Protein AF-A0A968LP59-F1 (afdb_monomer)

pLDDT: mean 85.53, std 11.56, range [53.56, 98.0]

Mean predicted aligned error: 17.46 Å

Secondary structure (DSSP, 8-state):
--HHHHHHHHHHHHHHHHHHHHHHHHHIIIIIHHHHSPPPPPPPTTTT--PPPPP----------PPP-----------SEEEEE--TT-EEEESSSSTTSPEEEEE-TT-EEEEEEE-TTSSEEEEEETTT--EEEEETTSEEE-

Foldseek 3Di:
DCVVVVVVVVVVVVVVVVVVVVVVVCCCPVPVVVVPDDDPDDDDPCPPDPDPDPPPPPDPPPPDPDPPDPPDPQPPQPFPFKWFFQDQAWWFFFADQDPPGDTQGTGHHRFIWGFRDADPVRQWTWIAGPPVRTIHITGPPRTDTD

Solvent-accessible surface area (backbone atoms only — not comparable to full-atom values): 8894 Å² total; per-residue (Å²): 134,67,60,69,61,54,52,51,52,52,54,53,50,52,51,51,51,51,52,53,52,49,54,52,50,48,45,44,66,74,47,54,53,59,74,72,51,78,77,78,81,85,84,55,92,65,72,80,56,82,66,77,75,74,74,86,80,76,66,80,76,75,80,68,78,70,76,76,77,74,81,67,78,77,74,83,74,80,48,77,48,48,28,31,29,66,34,86,87,30,46,64,18,11,72,41,87,52,97,83,40,59,74,61,49,72,46,55,48,70,39,58,31,34,32,59,47,66,45,97,85,55,56,28,31,32,35,31,38,70,86,82,63,48,56,24,22,35,66,52,88,46,55,48,74,110

Nearest PDB structures (foldseek):
  2jt4-assembly1_A  TM=7.686E-01  e=1.568E-02  Saccharomyces cerevisiae
  1z9z-assembly2_B  TM=6.439E-01  e=1.313E-02  Saccharomyces cerevisiae
  2lnh-assembly1_B  TM=7.173E-01  e=3.587E-02  Homo sapiens
  4afu-assembly2_D  TM=6.774E-01  e=2.236E-02  synthetic construct
  1spk-assembly1_A  TM=6.026E-01  e=5.114E-02  Mus musculus

Structure (mmCIF, N/CA/C/O backbone):
data_AF-A0A968LP59-F1
#
_entry.id   AF-A0A968LP59-F1
#
loop_
_atom_site.group_PDB
_atom_site.id
_atom_site.type_symbol
_atom_site.label_atom_id
_atom_site.label_alt_id
_atom_site.label_comp_id
_atom_site.label_asym_id
_atom_site.label_entity_id
_atom_site.label_seq_id
_atom_site.pdbx_PDB_ins_code
_atom_site.Cartn_x
_atom_site.Cartn_y
_atom_site.Cartn_z
_atom_site.occupancy
_atom_site.B_iso_or_equiv
_atom_site.auth_seq_id
_atom_site.auth_comp_id
_atom_site.auth_asym_id
_atom_site.auth_atom_id
_atom_site.pdbx_PDB_model_num
ATOM 1 N N . MET A 1 1 ? 47.571 -21.980 -56.951 1.00 55.75 1 MET A N 1
ATOM 2 C CA . MET A 1 1 ? 47.435 -20.774 -56.103 1.00 55.75 1 MET A CA 1
ATOM 3 C C . MET A 1 1 ? 45.968 -20.636 -55.714 1.00 55.75 1 MET A C 1
ATOM 5 O O . MET A 1 1 ? 45.152 -20.572 -56.618 1.00 55.75 1 MET A O 1
ATOM 9 N N . ARG A 1 2 ? 45.621 -20.644 -54.416 1.00 77.81 2 ARG A N 1
ATOM 10 C CA . ARG A 1 2 ? 44.222 -20.576 -53.920 1.00 77.81 2 ARG A CA 1
ATOM 11 C C . ARG A 1 2 ? 43.741 -19.154 -53.594 1.00 77.81 2 ARG A C 1
ATOM 13 O O . ARG A 1 2 ? 42.959 -18.918 -52.677 1.00 77.81 2 ARG A O 1
ATOM 20 N N . PHE A 1 3 ? 44.288 -18.172 -54.306 1.00 73.31 3 PHE A N 1
ATOM 21 C CA . PHE A 1 3 ? 44.083 -16.753 -54.010 1.00 73.31 3 PHE A CA 1
ATOM 22 C C . PHE A 1 3 ? 42.607 -16.348 -54.141 1.00 73.31 3 PHE A C 1
ATOM 24 O O . PHE A 1 3 ? 42.083 -15.591 -53.330 1.00 73.31 3 PHE A O 1
ATOM 31 N N . THR A 1 4 ? 41.908 -16.925 -55.118 1.00 80.50 4 THR A N 1
ATOM 32 C CA . THR A 1 4 ? 40.483 -16.688 -55.356 1.00 80.50 4 THR A CA 1
ATOM 33 C C . THR A 1 4 ? 39.585 -17.267 -54.267 1.00 80.50 4 THR A C 1
ATOM 35 O O . THR A 1 4 ? 38.596 -16.625 -53.917 1.00 80.50 4 THR A O 1
ATOM 38 N N . GLU A 1 5 ? 39.896 -18.440 -53.702 1.00 81.31 5 GLU A N 1
ATOM 39 C CA . GLU A 1 5 ? 39.107 -18.979 -52.586 1.00 81.31 5 GLU A CA 1
ATOM 40 C C . GLU A 1 5 ? 39.322 -18.171 -51.302 1.00 81.31 5 GLU A C 1
ATOM 42 O O . GLU A 1 5 ? 38.356 -17.868 -50.603 1.00 81.31 5 GLU A O 1
ATOM 47 N N . VAL A 1 6 ? 40.561 -17.749 -51.028 1.00 81.81 6 VAL A N 1
ATOM 48 C CA . VAL A 1 6 ? 40.880 -16.907 -49.864 1.00 81.81 6 VAL A CA 1
ATOM 49 C C . VAL A 1 6 ? 40.211 -15.533 -49.978 1.00 81.81 6 VAL A C 1
ATOM 51 O O . VAL A 1 6 ? 39.623 -15.059 -49.007 1.00 81.81 6 VAL A O 1
ATOM 54 N N . ALA A 1 7 ? 40.220 -14.906 -51.157 1.00 84.81 7 ALA A N 1
ATOM 55 C CA . ALA A 1 7 ? 39.547 -13.625 -51.375 1.00 84.81 7 ALA A CA 1
ATOM 56 C C . ALA A 1 7 ? 38.027 -13.724 -51.147 1.00 84.81 7 ALA A C 1
ATOM 58 O O . ALA A 1 7 ? 37.453 -12.901 -50.434 1.00 84.81 7 ALA A O 1
ATOM 59 N N . LYS A 1 8 ? 37.377 -14.768 -51.680 1.00 83.31 8 LYS A N 1
ATOM 60 C CA . LYS A 1 8 ? 35.937 -15.005 -51.476 1.00 83.31 8 LYS A CA 1
ATOM 61 C C . LYS A 1 8 ? 35.587 -15.227 -50.002 1.00 83.31 8 LYS A C 1
ATOM 63 O O . LYS A 1 8 ? 34.596 -14.674 -49.530 1.00 83.31 8 LYS A O 1
ATOM 68 N N . ALA A 1 9 ? 36.405 -15.986 -49.271 1.00 87.50 9 ALA A N 1
ATOM 69 C CA . ALA A 1 9 ? 36.187 -16.242 -47.848 1.00 87.50 9 ALA A CA 1
ATOM 70 C C . ALA A 1 9 ? 36.251 -14.953 -47.010 1.00 87.50 9 ALA A C 1
ATOM 72 O O . ALA A 1 9 ? 35.382 -14.721 -46.174 1.00 87.50 9 ALA A O 1
ATOM 73 N N . ASN A 1 10 ? 37.223 -14.075 -47.280 1.00 88.75 10 ASN A N 1
ATOM 74 C CA . ASN A 1 10 ? 37.347 -12.793 -46.578 1.00 88.75 10 ASN A CA 1
ATOM 75 C C . ASN A 1 10 ? 36.183 -11.843 -46.890 1.00 88.75 10 ASN A C 1
ATOM 77 O O . ASN A 1 10 ? 35.636 -11.227 -45.979 1.00 88.75 10 ASN A O 1
ATOM 81 N N . VAL A 1 11 ? 35.756 -11.763 -48.154 1.00 92.31 11 VAL A N 1
ATOM 82 C CA . VAL A 1 11 ? 34.597 -10.942 -48.544 1.00 92.31 11 VAL A CA 1
ATOM 83 C C . VAL A 1 11 ? 33.320 -11.439 -47.862 1.00 92.31 11 VAL A C 1
ATOM 85 O O . VAL A 1 11 ? 32.566 -10.637 -47.315 1.00 92.31 11 VAL A O 1
ATOM 88 N N . SER A 1 12 ? 33.101 -12.757 -47.824 1.00 90.19 12 SER A N 1
ATOM 89 C CA . SER A 1 12 ? 31.956 -13.343 -47.119 1.00 90.19 12 SER A CA 1
ATOM 90 C C . SER A 1 12 ? 32.008 -13.075 -45.614 1.00 90.19 12 SER A C 1
ATOM 92 O O . SER A 1 12 ? 30.975 -12.800 -45.008 1.00 90.19 12 SER A O 1
ATOM 94 N N . LEU A 1 13 ? 33.193 -13.142 -45.005 1.00 95.06 13 LEU A N 1
ATOM 95 C CA . LEU A 1 13 ? 33.373 -12.893 -43.577 1.00 95.06 13 LEU A CA 1
ATOM 96 C C . LEU A 1 13 ? 33.062 -11.432 -43.218 1.00 95.06 13 LEU A C 1
ATOM 98 O O . LEU A 1 13 ? 32.312 -11.173 -42.279 1.00 95.06 13 LEU A O 1
ATOM 102 N N . LEU A 1 14 ? 33.576 -10.481 -44.003 1.00 95.94 14 LEU A N 1
ATOM 103 C CA . LEU A 1 14 ? 33.287 -9.055 -43.829 1.00 95.94 14 LEU A CA 1
ATOM 104 C C . LEU A 1 14 ? 31.800 -8.747 -44.020 1.00 95.94 14 LEU A C 1
ATOM 106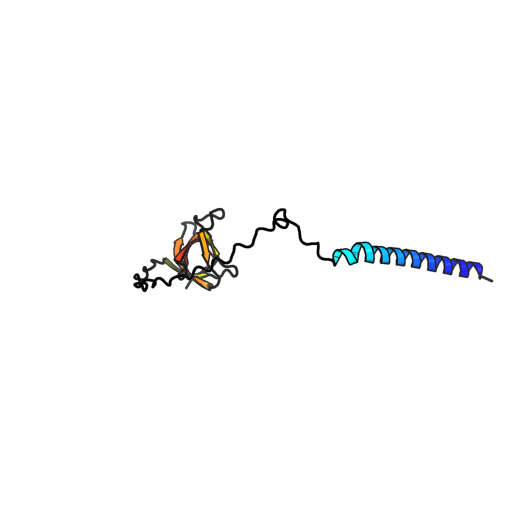 O O . LEU A 1 14 ? 31.238 -7.961 -43.260 1.00 95.94 14 LEU A O 1
ATOM 110 N N . PHE A 1 15 ? 31.147 -9.394 -44.988 1.00 96.44 15 PHE A N 1
ATOM 111 C CA . PHE A 1 15 ? 29.712 -9.236 -45.204 1.00 96.44 15 PHE A CA 1
ATOM 112 C C . PHE A 1 15 ? 28.898 -9.686 -43.983 1.00 96.44 15 PHE A C 1
ATOM 114 O O . PHE A 1 15 ? 28.030 -8.948 -43.519 1.00 96.44 15 PHE A O 1
ATOM 121 N N . VAL A 1 16 ? 29.215 -10.851 -43.407 1.00 97.25 16 VAL A N 1
ATOM 122 C CA . VAL A 1 16 ? 28.528 -11.363 -42.209 1.00 97.25 16 VAL A CA 1
ATOM 123 C C . VAL A 1 16 ? 28.729 -10.430 -41.013 1.00 97.25 16 VAL A C 1
ATOM 125 O O . VAL A 1 16 ? 27.758 -10.098 -40.334 1.00 97.25 16 VAL A O 1
ATOM 128 N N . PHE A 1 17 ? 29.951 -9.942 -40.780 1.00 97.50 17 PHE A N 1
ATOM 129 C CA . PHE A 1 17 ? 30.195 -8.964 -39.716 1.00 97.50 17 PHE A CA 1
ATOM 130 C C . PHE A 1 17 ? 29.453 -7.645 -39.943 1.00 97.50 17 PHE A C 1
ATOM 132 O O . PHE A 1 17 ? 28.937 -7.075 -38.985 1.00 97.50 17 PHE A O 1
ATOM 139 N N . GLY A 1 18 ? 29.337 -7.189 -41.193 1.00 97.81 18 GLY A N 1
ATOM 140 C CA . GLY A 1 18 ? 28.537 -6.017 -41.544 1.00 97.81 18 GLY A CA 1
ATOM 141 C C . GLY A 1 18 ? 27.055 -6.196 -41.208 1.00 97.81 18 GLY A C 1
ATOM 142 O O . GLY A 1 18 ? 26.454 -5.311 -40.603 1.00 97.81 18 GLY A O 1
ATOM 143 N N . VAL A 1 19 ? 26.477 -7.360 -41.524 1.00 98.00 19 VAL A N 1
ATOM 144 C CA . VAL A 1 19 ? 25.075 -7.672 -41.197 1.00 98.00 19 VAL A CA 1
ATOM 145 C C . VAL A 1 19 ? 24.864 -7.742 -39.684 1.00 98.00 19 VAL A C 1
ATOM 147 O O . VAL A 1 19 ? 23.941 -7.114 -39.169 1.00 98.00 19 VAL A O 1
ATOM 150 N N . ILE A 1 20 ? 25.736 -8.446 -38.956 1.00 97.69 20 ILE A N 1
ATOM 151 C CA . ILE A 1 20 ? 25.647 -8.556 -37.491 1.00 97.69 20 ILE A CA 1
ATOM 152 C C . ILE A 1 20 ? 25.786 -7.174 -36.843 1.00 97.69 20 ILE A C 1
ATOM 154 O O . ILE A 1 20 ? 24.963 -6.798 -36.009 1.00 97.69 20 ILE A O 1
ATOM 158 N N . GLY A 1 21 ? 26.784 -6.392 -37.260 1.00 97.94 21 GLY A N 1
ATOM 159 C CA . GLY A 1 21 ? 26.988 -5.027 -36.782 1.00 97.94 21 GLY A CA 1
ATOM 160 C C . GLY A 1 21 ? 25.784 -4.126 -37.061 1.00 97.94 21 GLY A C 1
ATOM 161 O O . GLY A 1 21 ? 25.373 -3.372 -36.183 1.00 97.94 21 GLY A O 1
ATOM 162 N N . GLY A 1 22 ? 25.163 -4.258 -38.237 1.00 97.94 22 GLY A N 1
ATOM 163 C CA . GLY A 1 22 ? 23.946 -3.532 -38.599 1.00 97.94 22 GLY A CA 1
ATOM 164 C C . GLY A 1 22 ? 22.757 -3.862 -37.695 1.00 97.94 22 GLY A C 1
ATOM 165 O O . GLY A 1 22 ? 22.081 -2.951 -37.219 1.00 97.94 22 GLY A O 1
ATOM 166 N N . VAL A 1 23 ? 22.527 -5.145 -37.398 1.00 97.62 23 VAL A N 1
ATOM 167 C CA . VAL A 1 23 ? 21.444 -5.576 -36.494 1.00 97.62 23 VAL A CA 1
ATOM 168 C C . VAL A 1 23 ? 21.687 -5.080 -35.067 1.00 97.62 23 VAL A C 1
ATOM 170 O O . VAL A 1 23 ? 20.761 -4.579 -34.430 1.00 97.62 23 VAL A O 1
ATOM 173 N N . ILE A 1 24 ? 22.928 -5.157 -34.576 1.00 97.81 24 ILE A N 1
ATOM 174 C CA . ILE A 1 24 ? 23.295 -4.649 -33.245 1.00 97.81 24 ILE A CA 1
ATOM 175 C C . ILE A 1 24 ? 23.080 -3.134 -33.170 1.00 97.81 24 ILE A C 1
ATOM 177 O O . ILE A 1 24 ? 22.460 -2.653 -32.222 1.00 97.81 24 ILE A O 1
ATOM 181 N N . ALA A 1 25 ? 23.542 -2.382 -34.173 1.00 97.50 25 ALA A N 1
ATOM 182 C CA . ALA A 1 25 ? 23.356 -0.936 -34.225 1.00 97.50 25 ALA A CA 1
ATOM 183 C C . ALA A 1 25 ? 21.865 -0.567 -34.253 1.00 97.50 25 ALA A C 1
ATOM 185 O O . ALA A 1 25 ? 21.432 0.291 -33.485 1.00 97.50 25 ALA A O 1
ATOM 186 N N . ALA A 1 26 ? 21.062 -1.253 -35.071 1.00 97.19 26 ALA A N 1
ATOM 187 C CA . ALA A 1 26 ? 19.621 -1.035 -35.123 1.00 97.19 26 ALA A CA 1
ATOM 188 C C . ALA A 1 26 ? 18.951 -1.312 -33.766 1.00 97.19 26 ALA A C 1
ATOM 190 O O . ALA A 1 26 ? 18.191 -0.479 -33.275 1.00 97.19 26 ALA A O 1
ATOM 191 N N . GLY A 1 27 ? 19.277 -2.430 -33.112 1.00 96.31 27 GLY A N 1
ATOM 192 C CA . GLY A 1 27 ? 18.773 -2.730 -31.770 1.00 96.31 27 GLY A CA 1
ATOM 193 C C . GLY A 1 27 ? 19.166 -1.663 -30.744 1.00 96.31 27 GLY A C 1
ATOM 194 O O . GLY A 1 27 ? 18.336 -1.221 -29.952 1.00 96.31 27 GLY A O 1
ATOM 195 N N . TYR A 1 28 ? 20.408 -1.183 -30.785 1.00 95.56 28 TYR A N 1
ATOM 196 C CA . TYR A 1 28 ? 20.879 -0.153 -29.864 1.00 95.56 28 TYR A CA 1
ATOM 197 C C . TYR A 1 28 ? 20.140 1.183 -30.049 1.00 95.56 28 TYR A C 1
ATOM 199 O O . TYR A 1 28 ? 19.623 1.740 -29.080 1.00 95.56 28 TYR A O 1
ATOM 207 N N . PHE A 1 29 ? 20.030 1.675 -31.288 1.00 95.06 29 PHE A N 1
ATOM 208 C CA . PHE A 1 29 ? 19.428 2.982 -31.572 1.00 95.06 29 PHE A CA 1
ATOM 209 C C . PHE A 1 29 ? 17.899 2.997 -31.476 1.00 95.06 29 PHE A C 1
ATOM 211 O O . PHE A 1 29 ? 17.341 3.987 -31.007 1.00 95.06 29 PHE A O 1
ATOM 218 N N . TYR A 1 30 ? 17.220 1.927 -31.897 1.00 93.81 30 TYR A N 1
ATOM 219 C CA . TYR A 1 30 ? 15.753 1.903 -31.970 1.00 93.81 30 TYR A CA 1
ATOM 220 C C . TYR A 1 30 ? 15.076 1.215 -30.786 1.00 93.81 30 TYR A C 1
ATOM 222 O O . TYR A 1 30 ? 13.888 1.437 -30.567 1.00 93.81 30 TYR A O 1
ATOM 230 N N . VAL A 1 31 ? 15.799 0.394 -30.022 1.00 92.25 31 VAL A N 1
ATOM 231 C CA . VAL A 1 31 ? 15.249 -0.291 -28.846 1.00 92.25 31 VAL A CA 1
ATOM 232 C C . VAL A 1 31 ? 15.915 0.264 -27.595 1.00 92.25 31 VAL A C 1
ATOM 234 O O . VAL A 1 31 ? 15.270 0.924 -26.793 1.00 92.25 31 VAL A O 1
ATOM 237 N N . TRP A 1 32 ? 17.221 0.077 -27.432 1.00 91.69 32 TRP A N 1
ATOM 238 C CA . TRP A 1 32 ? 17.869 0.342 -26.146 1.00 91.69 32 TRP A CA 1
ATOM 239 C C . TRP A 1 32 ? 17.812 1.816 -25.701 1.00 91.69 32 TRP A C 1
ATOM 241 O O . TRP A 1 32 ? 17.374 2.094 -24.587 1.00 91.69 32 TRP A O 1
ATOM 251 N N . ILE A 1 33 ? 18.196 2.766 -26.563 1.00 91.44 33 ILE A N 1
ATOM 252 C CA . ILE A 1 33 ? 18.184 4.209 -26.246 1.00 91.44 33 ILE A CA 1
ATOM 253 C C . ILE A 1 33 ? 16.791 4.734 -25.838 1.00 91.44 33 ILE A C 1
ATOM 255 O O . ILE A 1 33 ? 16.692 5.350 -24.773 1.00 91.44 33 ILE A O 1
ATOM 259 N N . PRO A 1 34 ? 15.704 4.523 -26.612 1.00 85.75 34 PRO A N 1
ATOM 260 C CA . PRO A 1 34 ? 14.399 5.076 -26.247 1.00 85.75 34 PRO A CA 1
ATOM 261 C C . PRO A 1 34 ? 13.836 4.495 -24.942 1.00 85.75 34 PRO A C 1
ATOM 263 O O . PRO A 1 34 ? 13.209 5.236 -24.186 1.00 85.75 34 PRO A O 1
ATOM 266 N N . TYR A 1 35 ? 14.108 3.224 -24.614 1.00 85.25 35 TYR A N 1
ATOM 267 C CA . TYR A 1 35 ? 13.661 2.624 -23.344 1.00 85.25 35 TYR A CA 1
ATOM 268 C C . TYR A 1 35 ? 14.373 3.183 -22.104 1.00 85.25 35 TYR A C 1
ATOM 270 O O . TYR A 1 35 ? 13.888 2.995 -20.990 1.00 85.25 35 TYR A O 1
ATOM 278 N N . GLN A 1 36 ? 15.496 3.884 -22.273 1.00 84.81 36 GLN A N 1
ATOM 279 C CA . GLN A 1 36 ? 16.184 4.567 -21.174 1.00 84.81 36 GLN A CA 1
ATOM 280 C C . GLN A 1 36 ? 15.700 6.005 -20.957 1.00 84.81 36 GLN A C 1
ATOM 282 O O . GLN A 1 36 ? 16.029 6.617 -19.940 1.00 84.81 36 GLN A O 1
ATOM 287 N N . THR A 1 37 ? 14.923 6.562 -21.889 1.00 81.25 37 THR A N 1
ATOM 288 C CA . THR A 1 37 ? 14.370 7.909 -21.737 1.00 81.25 37 THR A CA 1
ATOM 289 C C . THR A 1 37 ? 13.037 7.867 -21.003 1.00 81.25 37 THR A C 1
ATOM 291 O O . THR A 1 37 ? 12.139 7.104 -21.355 1.00 81.25 37 THR A O 1
ATOM 294 N N . TYR A 1 38 ? 12.893 8.701 -19.972 1.00 79.12 38 TYR A N 1
ATOM 295 C CA . TYR A 1 38 ? 11.609 8.865 -19.299 1.00 79.12 38 TYR A CA 1
ATOM 296 C C . TYR A 1 38 ? 10.582 9.444 -20.279 1.00 79.12 38 TYR A C 1
ATOM 298 O O . TYR A 1 38 ? 10.913 10.392 -21.003 1.00 79.12 38 TYR A O 1
ATOM 306 N N . PRO A 1 39 ? 9.340 8.926 -20.301 1.00 80.94 39 PRO A N 1
ATOM 307 C CA . PRO A 1 39 ? 8.292 9.523 -21.110 1.00 80.94 39 PRO A CA 1
ATOM 308 C C . PRO A 1 39 ? 8.130 11.003 -20.729 1.00 80.94 39 PRO A C 1
ATOM 310 O O . PRO A 1 39 ? 8.273 11.358 -19.551 1.00 80.94 39 PRO A O 1
ATOM 313 N N . PRO A 1 40 ? 7.842 11.888 -21.700 1.00 82.94 40 PRO A N 1
ATOM 314 C CA . PRO A 1 40 ? 7.570 13.281 -21.390 1.00 82.94 40 PRO A CA 1
ATOM 315 C C . PRO A 1 40 ? 6.395 13.361 -20.413 1.00 82.94 40 PRO A C 1
ATOM 317 O O . PRO A 1 40 ? 5.469 12.547 -20.465 1.00 82.94 40 PRO A O 1
ATOM 320 N N . ARG A 1 41 ? 6.431 14.349 -19.510 1.00 83.06 41 ARG A N 1
ATOM 321 C CA . ARG A 1 41 ? 5.335 14.546 -18.555 1.00 83.06 41 ARG A CA 1
ATOM 322 C C . ARG A 1 41 ? 4.012 14.701 -19.323 1.00 83.06 41 ARG A C 1
ATOM 324 O O . ARG A 1 41 ? 3.989 15.466 -20.293 1.00 83.06 41 ARG A O 1
ATOM 331 N N . PRO A 1 42 ? 2.931 14.019 -18.902 1.00 88.50 42 PRO A N 1
ATOM 332 C CA . PRO A 1 42 ? 1.610 14.230 -19.475 1.00 88.50 42 PRO A CA 1
ATOM 333 C C . PRO A 1 42 ? 1.232 15.706 -19.373 1.00 88.50 42 PRO A C 1
ATOM 335 O O . PRO A 1 42 ? 1.454 16.317 -18.328 1.00 88.50 42 PRO A O 1
ATOM 338 N N . ARG A 1 43 ? 0.668 16.265 -20.445 1.00 85.31 43 ARG A N 1
ATOM 339 C CA . ARG A 1 43 ? 0.025 17.580 -20.393 1.00 85.31 43 ARG A CA 1
ATOM 340 C C . ARG A 1 43 ? -1.460 17.403 -20.128 1.00 85.31 43 ARG A C 1
ATOM 342 O O . ARG A 1 43 ? -2.124 16.640 -20.830 1.00 85.31 43 ARG A O 1
ATOM 349 N N . PHE A 1 44 ? -1.976 18.122 -19.145 1.00 85.00 44 PHE A N 1
ATOM 350 C CA . PHE A 1 44 ? -3.400 18.198 -18.850 1.00 85.00 44 PHE A CA 1
ATOM 351 C C . PHE A 1 44 ? -3.989 19.486 -19.423 1.00 85.00 44 PHE A C 1
ATOM 353 O O . PHE A 1 44 ? -3.312 20.503 -19.530 1.00 85.00 44 PHE A O 1
ATOM 360 N N . ALA A 1 45 ? -5.294 19.488 -19.709 1.00 84.69 45 ALA A N 1
ATOM 361 C CA . ALA A 1 45 ? -6.009 20.679 -20.187 1.00 84.69 45 ALA A CA 1
ATOM 362 C C . ALA A 1 45 ? -5.939 21.890 -19.224 1.00 84.69 45 ALA A C 1
ATOM 364 O O . ALA A 1 45 ? -6.315 23.001 -19.595 1.00 84.69 45 ALA A O 1
ATOM 365 N N . ASN A 1 46 ? -5.494 21.680 -17.979 1.00 79.56 46 ASN A N 1
ATOM 366 C CA . ASN A 1 46 ? -5.305 22.726 -16.978 1.00 79.56 46 ASN A CA 1
ATOM 367 C C . ASN A 1 46 ? -3.887 23.336 -16.984 1.00 79.56 46 ASN A C 1
ATOM 369 O O . ASN A 1 46 ? -3.691 24.357 -16.337 1.00 79.56 46 ASN A O 1
ATOM 373 N N . ASP A 1 47 ? -2.922 22.759 -17.708 1.00 79.81 47 ASP A N 1
ATOM 374 C CA . ASP A 1 47 ? -1.523 23.222 -17.705 1.00 79.81 47 ASP A CA 1
ATOM 375 C C . ASP A 1 47 ? -1.326 24.510 -18.519 1.00 79.81 47 ASP A C 1
ATOM 377 O O . ASP A 1 47 ? -0.466 25.326 -18.196 1.00 79.81 47 ASP A O 1
ATOM 381 N N . ASP A 1 48 ? -2.159 24.732 -19.539 1.00 78.62 48 ASP A N 1
ATOM 382 C CA . ASP A 1 48 ? -2.150 25.962 -20.343 1.00 78.62 48 ASP A CA 1
ATOM 383 C C . ASP A 1 48 ? -2.943 27.101 -19.673 1.00 78.62 48 ASP A C 1
ATOM 385 O O . ASP A 1 48 ? -2.928 28.250 -20.124 1.00 78.62 48 ASP A O 1
ATOM 389 N N . ARG A 1 49 ? -3.655 26.804 -18.575 1.00 77.81 49 ARG A N 1
ATOM 390 C CA . ARG A 1 49 ? -4.394 27.810 -17.813 1.00 77.81 49 ARG A CA 1
ATOM 391 C C . ARG A 1 49 ? -3.433 28.523 -16.877 1.00 77.81 49 ARG A C 1
ATOM 393 O O . ARG A 1 49 ? -3.221 28.110 -15.740 1.00 77.81 49 ARG A O 1
ATOM 400 N N . ILE A 1 50 ? -2.915 29.658 -17.333 1.00 68.12 50 ILE A N 1
ATOM 401 C CA . ILE A 1 50 ? -2.319 30.659 -16.447 1.00 68.12 50 ILE A CA 1
ATOM 402 C C . ILE A 1 50 ? -3.464 31.267 -15.632 1.00 68.12 50 ILE A C 1
ATOM 404 O O . ILE A 1 50 ? -4.043 32.291 -15.993 1.00 68.12 50 ILE A O 1
ATOM 408 N N . LEU A 1 51 ? -3.844 30.598 -14.545 1.00 71.88 51 LEU A N 1
ATOM 409 C CA . LEU A 1 51 ? -4.630 31.242 -13.508 1.00 71.88 51 LEU A CA 1
ATOM 410 C C . LEU A 1 51 ? -3.713 32.285 -12.861 1.00 71.88 51 LEU A C 1
ATOM 412 O O . LEU A 1 51 ? -2.601 31.930 -12.454 1.00 71.88 51 LEU A O 1
ATOM 416 N N . PRO A 1 52 ? -4.128 33.561 -12.769 1.00 76.44 52 PRO A N 1
ATOM 417 C CA . PRO A 1 52 ? -3.414 34.527 -11.954 1.00 76.44 52 PRO A CA 1
ATOM 418 C C . PRO A 1 52 ? -3.223 33.911 -10.571 1.00 76.44 52 PRO A C 1
ATOM 420 O O . PRO A 1 52 ? -4.197 33.447 -9.969 1.00 76.44 52 PRO A O 1
ATOM 423 N N . ALA A 1 53 ? -1.979 33.871 -10.083 1.00 72.75 53 ALA A N 1
ATOM 424 C CA . ALA A 1 53 ? -1.746 33.534 -8.690 1.00 72.75 53 ALA A CA 1
ATOM 425 C C . ALA A 1 53 ? -2.656 34.457 -7.864 1.00 72.75 53 ALA A C 1
ATOM 427 O O . ALA A 1 53 ? -2.621 35.675 -8.090 1.00 72.75 53 ALA A O 1
ATOM 428 N N . PRO A 1 54 ? -3.506 33.917 -6.972 1.00 75.50 54 PRO A N 1
ATOM 429 C CA . PRO A 1 54 ? -4.279 34.760 -6.083 1.00 75.50 54 PRO A CA 1
ATOM 430 C C . PRO A 1 54 ? -3.294 35.719 -5.413 1.00 75.50 54 PRO A C 1
ATOM 432 O O . PRO A 1 54 ? -2.245 35.256 -4.946 1.00 75.50 54 PRO A O 1
ATOM 435 N N . PRO A 1 55 ? -3.558 37.037 -5.398 1.00 76.12 55 PRO A N 1
ATOM 436 C CA . PRO A 1 55 ? -2.695 37.948 -4.669 1.00 76.12 55 PRO A CA 1
ATOM 437 C C . PRO A 1 55 ? -2.561 37.413 -3.239 1.00 76.12 55 PRO A C 1
ATOM 439 O O . PRO A 1 55 ? -3.556 36.923 -2.692 1.00 76.12 55 PRO A O 1
ATOM 442 N N . PRO A 1 56 ? -1.363 37.447 -2.631 1.00 69.00 56 PRO A N 1
ATOM 443 C CA . PRO A 1 56 ? -1.198 37.029 -1.252 1.00 69.00 56 PRO A CA 1
ATOM 444 C C . PRO A 1 56 ? -2.045 37.953 -0.376 1.00 69.00 56 PRO A C 1
ATOM 446 O O . PRO A 1 56 ? -1.638 39.052 -0.007 1.00 69.00 56 PRO A O 1
ATOM 449 N N . VAL A 1 57 ? -3.261 37.513 -0.055 1.00 67.81 57 VAL A N 1
ATOM 450 C CA . VAL A 1 57 ? -4.130 38.149 0.929 1.00 67.81 57 VAL A CA 1
ATOM 451 C C . VAL A 1 57 ? -3.586 37.739 2.291 1.00 67.81 57 VAL A C 1
ATOM 453 O O . VAL A 1 57 ? -4.141 36.899 2.993 1.00 67.81 57 VAL A O 1
ATOM 456 N N . ILE A 1 58 ? -2.442 38.314 2.659 1.00 65.94 58 ILE A N 1
ATOM 457 C CA . ILE A 1 58 ? -1.970 38.294 4.039 1.00 65.94 58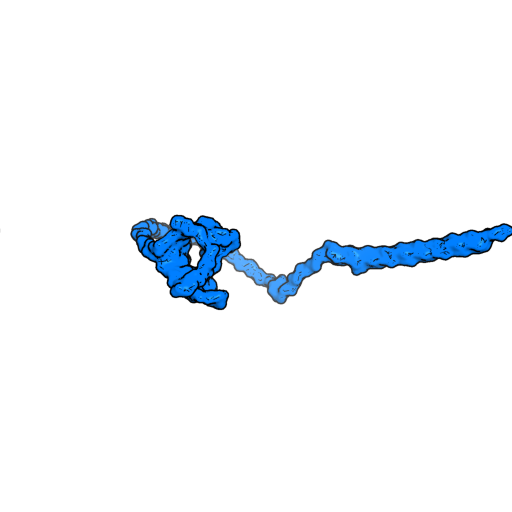 ILE A CA 1
ATOM 458 C C . ILE A 1 58 ? -2.813 39.340 4.760 1.00 65.94 58 ILE A C 1
ATOM 460 O O . ILE A 1 58 ? -2.406 40.483 4.957 1.00 65.94 58 ILE A O 1
ATOM 464 N N . GLN A 1 59 ? -4.045 38.968 5.107 1.00 72.75 59 GLN A N 1
ATOM 465 C CA . GLN A 1 59 ? -4.757 39.702 6.140 1.00 72.75 59 GLN A CA 1
ATOM 466 C C . GLN A 1 59 ? -3.964 39.494 7.431 1.00 72.75 59 GLN A C 1
ATOM 468 O O . GLN A 1 59 ? -3.715 38.339 7.792 1.00 72.75 59 GLN A O 1
ATOM 473 N N . PRO A 1 60 ? -3.546 40.557 8.138 1.00 68.25 60 PRO A N 1
ATOM 474 C CA . PRO A 1 60 ? -3.050 40.384 9.488 1.00 68.25 60 PRO A CA 1
ATOM 475 C C . PRO A 1 60 ? -4.176 39.731 10.288 1.00 68.25 60 PRO A C 1
ATOM 477 O O . PRO A 1 60 ? -5.201 40.359 10.563 1.00 68.25 60 PRO A O 1
ATOM 480 N N . LEU A 1 61 ? -4.010 38.447 10.626 1.00 63.88 61 LEU A N 1
ATOM 481 C CA . LEU A 1 61 ? -4.870 37.788 11.593 1.00 63.88 61 LEU A CA 1
ATOM 482 C C . LEU A 1 61 ? -4.729 38.598 12.876 1.00 63.88 61 LEU A C 1
ATOM 484 O O . LEU A 1 61 ? -3.732 38.497 13.591 1.00 63.88 61 LEU A O 1
ATOM 488 N N . LYS A 1 62 ? -5.728 39.432 13.171 1.00 67.00 62 LYS A N 1
ATOM 489 C CA . LYS A 1 62 ? -5.877 39.988 14.506 1.00 67.00 62 LYS A CA 1
ATOM 490 C C . LYS A 1 62 ? -6.028 38.780 15.413 1.00 67.00 62 LYS A C 1
ATOM 492 O O . LYS A 1 62 ? -7.042 38.089 15.341 1.00 67.00 62 LYS A O 1
ATOM 497 N N . ALA A 1 63 ? -4.981 38.489 16.180 1.00 63.09 63 ALA A N 1
ATOM 498 C CA . ALA A 1 63 ? -4.954 37.379 17.111 1.00 63.09 63 ALA A CA 1
ATOM 499 C C . ALA A 1 63 ? -6.106 37.574 18.099 1.00 63.09 63 ALA A C 1
ATOM 501 O O . ALA A 1 63 ? -6.005 38.312 19.079 1.00 63.09 63 ALA A O 1
ATOM 502 N N . ARG A 1 64 ? -7.248 36.954 17.801 1.00 67.56 64 ARG A N 1
ATOM 503 C CA . ARG A 1 64 ? -8.310 36.775 18.772 1.00 67.56 64 ARG A CA 1
ATOM 504 C C . ARG A 1 64 ? -7.700 35.858 19.811 1.00 67.56 64 ARG A C 1
ATOM 506 O O . ARG A 1 64 ? -7.281 34.753 19.471 1.00 67.56 64 ARG A O 1
ATOM 513 N N . SER A 1 65 ? -7.586 36.338 21.044 1.00 61.06 65 SER A N 1
ATOM 514 C CA . SER A 1 65 ? -7.200 35.492 22.162 1.00 61.06 65 SER A CA 1
ATOM 515 C C . SER A 1 65 ? -8.125 34.278 22.148 1.00 61.06 65 SER A C 1
ATOM 517 O O . SER A 1 65 ? -9.336 34.390 22.355 1.00 61.06 65 SER A O 1
ATOM 519 N N . LEU A 1 66 ? -7.565 33.121 21.795 1.00 64.31 66 LEU A N 1
ATOM 520 C CA . LEU A 1 66 ? -8.269 31.858 21.911 1.00 64.31 66 LEU A CA 1
ATOM 521 C C . LEU A 1 66 ? -8.667 31.745 23.386 1.00 64.31 66 LEU A C 1
ATOM 523 O O . LEU A 1 66 ? -7.792 31.878 24.250 1.00 64.31 66 LEU A O 1
ATOM 527 N N . PRO A 1 67 ? -9.959 31.559 23.709 1.00 67.25 67 PRO A N 1
ATOM 528 C CA . PRO A 1 67 ? -10.331 31.240 25.070 1.00 67.25 67 PRO A CA 1
ATOM 529 C C . PRO A 1 67 ? -9.518 30.014 25.470 1.00 67.25 67 PRO A C 1
ATOM 531 O O . PRO A 1 67 ? -9.565 28.987 24.791 1.00 67.25 67 PRO A O 1
ATOM 534 N N . LYS A 1 68 ? -8.726 30.156 26.537 1.00 65.69 68 LYS A N 1
ATOM 535 C CA . LYS A 1 68 ? -7.936 29.072 27.120 1.00 65.69 68 LYS A CA 1
ATOM 536 C C . LYS A 1 68 ? -8.881 27.872 27.260 1.00 65.69 68 LYS A C 1
ATOM 538 O O . LYS A 1 68 ? -9.903 28.032 27.938 1.00 65.69 68 LYS A O 1
ATOM 543 N N . PRO A 1 69 ? -8.631 26.732 26.588 1.00 62.44 69 PRO A N 1
ATOM 544 C CA . PRO A 1 69 ? -9.537 25.601 26.655 1.00 62.44 69 PRO A CA 1
ATOM 545 C C . PRO A 1 69 ? -9.721 25.232 28.123 1.00 62.44 69 PRO A C 1
ATOM 547 O O . PRO A 1 69 ? -8.776 24.808 28.787 1.00 62.44 69 PRO A O 1
ATOM 550 N N . LYS A 1 70 ? -10.929 25.435 28.661 1.00 60.12 70 LYS A N 1
ATOM 551 C CA . LYS A 1 70 ? -11.309 24.767 29.903 1.00 60.12 70 LYS A CA 1
ATOM 552 C C . LYS A 1 70 ? -11.171 23.284 29.600 1.00 60.12 70 LYS A C 1
ATOM 554 O O . LYS A 1 70 ? -11.819 22.803 28.670 1.00 60.12 70 LYS A O 1
ATOM 559 N N . ALA A 1 71 ? -10.295 22.602 30.335 1.00 53.56 71 ALA A N 1
ATOM 560 C CA . ALA A 1 71 ? -10.149 21.161 30.266 1.00 53.56 71 ALA A CA 1
ATOM 561 C C . ALA A 1 71 ? -11.534 20.551 30.500 1.00 53.56 71 ALA A C 1
ATOM 563 O O . ALA A 1 71 ? -12.043 20.513 31.620 1.00 53.56 71 ALA A O 1
ATOM 564 N N . LYS A 1 72 ? -12.195 20.169 29.405 1.00 58.12 72 LYS A N 1
ATOM 565 C CA . LYS A 1 72 ? -13.406 19.365 29.460 1.00 58.12 72 LYS A CA 1
ATOM 566 C C . LYS A 1 72 ? -12.953 18.042 30.083 1.00 58.12 72 LYS A C 1
ATOM 568 O O . LYS A 1 72 ? -11.929 17.532 29.620 1.00 58.12 72 LYS A O 1
ATOM 573 N N . PRO A 1 73 ? -13.636 17.519 31.116 1.00 54.66 73 PRO A N 1
ATOM 574 C CA . PRO A 1 73 ? -13.261 16.248 31.711 1.00 54.66 73 PRO A CA 1
ATOM 575 C C . PRO A 1 73 ? -13.067 15.235 30.588 1.00 54.66 73 PRO A C 1
ATOM 577 O O . PRO A 1 73 ? -13.942 15.111 29.724 1.00 54.66 73 PRO A O 1
ATOM 580 N N . THR A 1 74 ? -11.896 14.598 30.546 1.00 57.53 74 THR A N 1
ATOM 581 C CA . THR A 1 74 ? -11.610 13.513 29.610 1.00 57.53 74 THR A CA 1
ATOM 582 C C . THR A 1 74 ? -12.768 12.527 29.725 1.00 57.53 74 THR A C 1
ATOM 584 O O . THR A 1 74 ? -12.969 11.992 30.817 1.00 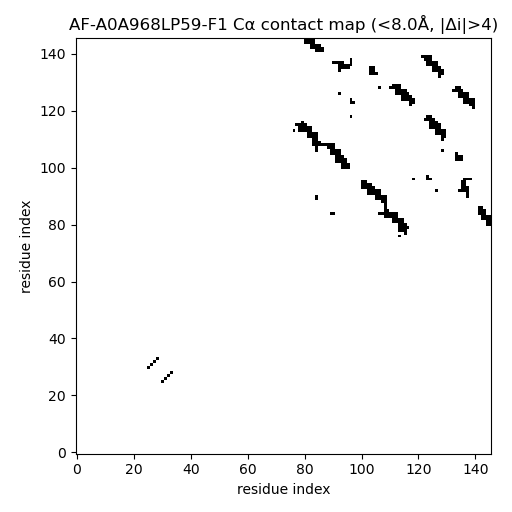57.53 74 THR A O 1
ATOM 587 N N . PRO A 1 75 ? -13.586 12.334 28.673 1.00 57.91 75 PRO A N 1
ATOM 588 C CA . PRO A 1 75 ? -14.666 11.368 28.739 1.00 57.91 75 PRO A CA 1
ATOM 589 C C . PRO A 1 75 ? -14.033 10.022 29.069 1.00 57.91 75 PRO A C 1
ATOM 591 O O . PRO A 1 75 ? -13.169 9.569 28.317 1.00 57.91 75 PRO A O 1
ATOM 594 N N . GLN A 1 76 ? -14.412 9.425 30.199 1.00 61.06 76 GLN A N 1
ATOM 595 C CA . GLN A 1 76 ? -14.033 8.053 30.504 1.00 61.06 76 GLN A CA 1
ATOM 596 C C . GLN A 1 76 ? -14.540 7.197 29.346 1.00 61.06 76 GLN A C 1
ATOM 598 O O . GLN A 1 76 ? -15.736 7.147 29.058 1.00 61.06 76 GLN A O 1
ATOM 603 N N . VAL A 1 77 ? -13.602 6.639 28.587 1.00 69.69 77 VAL A N 1
ATOM 604 C CA . VAL A 1 77 ? -13.926 5.759 27.477 1.00 69.69 77 VAL A CA 1
ATOM 605 C C . VAL A 1 77 ? -14.278 4.420 28.104 1.00 69.69 77 VAL A C 1
ATOM 607 O O . VAL A 1 77 ? -13.413 3.790 28.706 1.00 69.69 77 VAL A O 1
ATOM 610 N N . ASN A 1 78 ? -15.539 4.004 27.986 1.00 79.00 78 ASN A N 1
ATOM 611 C CA . ASN A 1 78 ? -15.968 2.657 28.358 1.00 79.00 78 ASN A CA 1
ATOM 612 C C . ASN A 1 78 ? -15.409 1.670 27.325 1.00 79.00 78 ASN A C 1
ATOM 614 O O . ASN A 1 78 ? -16.113 1.250 26.409 1.00 79.00 78 ASN A O 1
ATOM 618 N N . ALA A 1 79 ? -14.110 1.398 27.424 1.00 85.75 79 ALA A N 1
ATOM 619 C CA . ALA A 1 79 ? -13.411 0.441 26.587 1.00 85.75 79 ALA A CA 1
ATOM 620 C C . ALA A 1 79 ? -13.689 -0.977 27.096 1.00 85.75 79 ALA A C 1
ATOM 622 O O . ALA A 1 79 ? -13.611 -1.236 28.296 1.00 85.75 79 ALA A O 1
ATOM 623 N N . LEU A 1 80 ? -13.989 -1.887 26.173 1.00 88.88 80 LEU A N 1
ATOM 624 C CA . LEU A 1 80 ? -14.047 -3.322 26.427 1.00 88.88 80 LEU A CA 1
ATOM 625 C C . LEU A 1 80 ? -12.644 -3.847 26.758 1.00 88.88 80 LEU A C 1
ATOM 627 O O . LEU A 1 80 ? -12.461 -4.587 27.718 1.00 88.88 80 LEU A O 1
ATOM 631 N N . TYR A 1 81 ? -11.659 -3.422 25.964 1.00 90.94 81 TYR A N 1
ATOM 632 C CA . TYR A 1 81 ? -10.234 -3.629 26.193 1.00 90.94 81 TYR A CA 1
ATOM 633 C C . TYR A 1 81 ? -9.416 -2.617 25.379 1.00 90.94 81 TYR A C 1
ATOM 635 O O . TYR A 1 81 ? -9.942 -1.897 24.519 1.00 90.94 81 TYR A O 1
ATOM 643 N N . TRP A 1 82 ? -8.121 -2.569 25.670 1.00 91.88 82 TRP A N 1
ATOM 644 C CA . TRP A 1 82 ? -7.150 -1.705 25.011 1.00 91.88 82 TRP A CA 1
ATOM 645 C C . TRP A 1 82 ? -6.288 -2.509 24.048 1.00 91.88 82 TRP A C 1
ATOM 647 O O . TRP A 1 82 ? -6.041 -3.698 24.257 1.00 91.88 82 TRP A O 1
ATOM 657 N N . GLY A 1 83 ? -5.841 -1.862 22.979 1.00 93.06 83 GLY A N 1
ATOM 658 C CA . GLY A 1 83 ? -4.901 -2.482 22.065 1.00 93.06 83 GLY A CA 1
ATOM 659 C C . GLY A 1 83 ? -4.065 -1.472 21.304 1.00 93.06 83 GLY A C 1
ATOM 660 O O . GLY A 1 83 ? -4.380 -0.279 21.246 1.00 93.06 83 GLY A O 1
ATOM 661 N N . THR A 1 84 ? -3.001 -1.988 20.707 1.00 94.69 84 THR A N 1
ATOM 662 C CA . THR A 1 84 ? -2.084 -1.239 19.852 1.00 94.69 84 THR A CA 1
ATOM 663 C C . THR A 1 84 ? -2.217 -1.735 18.420 1.00 94.69 84 THR A C 1
ATOM 665 O O . THR A 1 84 ? -2.301 -2.938 18.178 1.00 94.69 84 THR A O 1
ATOM 668 N N . VAL A 1 85 ? -2.271 -0.814 17.460 1.00 94.94 85 VAL A N 1
ATOM 669 C CA . VAL A 1 85 ? -2.372 -1.170 16.039 1.00 94.94 85 VAL A CA 1
ATOM 670 C C . VAL A 1 85 ? -1.066 -1.799 15.558 1.00 94.94 85 VAL A C 1
ATOM 672 O O . VAL A 1 85 ? -0.032 -1.135 15.556 1.00 94.94 85 VAL A O 1
ATOM 675 N N . ASN A 1 86 ? -1.125 -3.050 15.095 1.00 95.00 86 ASN A N 1
ATOM 676 C CA . ASN A 1 86 ? 0.046 -3.791 14.611 1.00 95.00 86 ASN A CA 1
ATOM 677 C C . ASN A 1 86 ? 0.190 -3.785 13.073 1.00 95.00 86 ASN A C 1
ATOM 679 O O . ASN A 1 86 ? 1.193 -4.249 12.528 1.00 95.00 86 ASN A O 1
ATOM 683 N N . ALA A 1 87 ? -0.788 -3.221 12.358 1.00 93.81 87 ALA A N 1
ATOM 684 C CA . ALA A 1 87 ? -0.742 -3.069 10.909 1.00 93.81 87 ALA A CA 1
ATOM 685 C C . ALA A 1 87 ? 0.233 -1.950 10.514 1.00 93.81 87 ALA A C 1
ATOM 687 O O . ALA A 1 87 ? -0.013 -0.781 10.803 1.00 93.81 87 ALA A O 1
ATOM 688 N N . SER A 1 88 ? 1.312 -2.292 9.804 1.00 92.88 88 SER A N 1
ATOM 689 C CA . SER A 1 88 ? 2.381 -1.350 9.425 1.00 92.88 88 SER A CA 1
ATOM 690 C C . SER A 1 88 ? 1.918 -0.176 8.555 1.00 92.88 88 SER A C 1
ATOM 692 O O . SER A 1 88 ? 2.531 0.886 8.587 1.00 92.88 88 SER A O 1
ATOM 694 N N . ILE A 1 89 ? 0.834 -0.351 7.796 1.00 92.12 89 ILE A N 1
ATOM 695 C CA . ILE A 1 89 ? 0.223 0.695 6.960 1.00 92.12 89 ILE A CA 1
ATOM 696 C C . ILE A 1 89 ? -0.842 1.519 7.704 1.00 92.12 89 ILE A C 1
ATOM 698 O O . ILE A 1 89 ? -1.453 2.401 7.106 1.00 92.12 89 ILE A O 1
ATOM 702 N N . GLY A 1 90 ? -1.093 1.214 8.980 1.00 93.00 90 GLY A N 1
ATOM 703 C CA . GLY A 1 90 ? -2.230 1.728 9.735 1.00 93.00 90 GLY A CA 1
ATOM 704 C C . GLY A 1 90 ? -3.542 1.002 9.420 1.00 93.00 90 GLY A C 1
ATOM 705 O O . GLY A 1 90 ? -3.587 -0.009 8.715 1.00 93.00 90 GLY A O 1
ATOM 706 N N . LEU A 1 91 ? -4.635 1.516 9.975 1.00 93.56 91 LEU A N 1
ATOM 707 C CA . LEU A 1 91 ? -5.990 1.002 9.816 1.00 93.56 91 LEU A CA 1
ATOM 708 C C . LEU A 1 91 ? -6.910 2.082 9.277 1.00 93.56 91 LEU A C 1
ATOM 710 O O . LEU A 1 91 ? -6.888 3.220 9.730 1.00 93.56 91 LEU A O 1
ATOM 714 N N . VAL A 1 92 ? -7.782 1.693 8.352 1.00 93.44 92 VAL A N 1
ATOM 715 C CA . VAL A 1 92 ? -8.869 2.548 7.876 1.00 93.44 92 VAL A CA 1
ATOM 716 C C . VAL A 1 92 ? -10.087 2.303 8.752 1.00 93.44 92 VAL A C 1
ATOM 718 O O . VAL A 1 92 ? -10.594 1.182 8.813 1.00 93.44 92 VAL A O 1
ATOM 721 N N . LEU A 1 93 ? -10.562 3.356 9.409 1.00 94.50 93 LEU A N 1
ATOM 722 C CA . LEU A 1 93 ? -11.800 3.340 10.175 1.00 94.50 93 LEU A CA 1
ATOM 723 C C . LEU A 1 93 ? -12.979 3.384 9.205 1.00 94.50 93 LEU A C 1
ATOM 725 O O . LEU A 1 93 ? -12.999 4.220 8.302 1.00 94.50 93 LEU A O 1
ATOM 729 N N . ARG A 1 94 ? -13.958 2.494 9.374 1.00 95.12 94 ARG A N 1
ATOM 730 C CA . ARG A 1 94 ? -15.158 2.425 8.528 1.00 95.12 94 ARG A CA 1
ATOM 731 C C . ARG A 1 94 ? -16.420 2.813 9.283 1.00 95.12 94 ARG A C 1
ATOM 733 O O . ARG A 1 94 ? -16.527 2.607 10.490 1.00 95.12 94 ARG A O 1
ATOM 740 N N . ALA A 1 95 ? -17.399 3.349 8.563 1.00 93.56 95 ALA A N 1
ATOM 741 C CA . ALA A 1 95 ? -18.695 3.709 9.134 1.00 93.56 95 ALA A CA 1
ATOM 742 C C . ALA A 1 95 ? -19.512 2.481 9.582 1.00 93.56 95 ALA A C 1
ATOM 744 O O . ALA A 1 95 ? -20.186 2.536 10.611 1.00 93.56 95 ALA A O 1
ATOM 745 N N . GLU A 1 96 ? -19.394 1.362 8.863 1.00 93.56 96 GLU A N 1
ATOM 746 C CA . GLU A 1 96 ? -20.131 0.114 9.103 1.00 93.56 96 GLU A CA 1
ATOM 747 C C . GLU A 1 96 ? -19.174 -1.099 9.118 1.00 93.56 96 GLU A C 1
ATOM 749 O O . GLU A 1 96 ? -18.078 -1.011 8.550 1.00 93.56 96 GLU A O 1
ATOM 754 N N . PRO A 1 97 ? -19.540 -2.218 9.781 1.00 93.62 97 PRO A N 1
ATOM 755 C CA . PRO A 1 97 ? -18.720 -3.430 9.886 1.00 93.62 97 PRO A CA 1
ATOM 756 C C . PRO A 1 97 ? -18.748 -4.257 8.591 1.00 93.62 97 PRO A C 1
ATOM 758 O O . PRO A 1 97 ? -19.118 -5.428 8.580 1.00 93.62 97 PRO A O 1
ATOM 761 N N . GLU A 1 98 ? -18.372 -3.638 7.478 1.00 93.25 98 GLU A N 1
ATOM 762 C CA . GLU A 1 98 ? -18.308 -4.275 6.168 1.00 93.25 98 GLU A CA 1
ATOM 763 C C . GLU A 1 98 ? -17.129 -3.737 5.345 1.00 93.25 98 GLU A C 1
ATOM 765 O O . GLU A 1 98 ? -16.665 -2.607 5.514 1.00 93.25 98 GLU A O 1
ATOM 770 N N . ALA A 1 99 ? -16.628 -4.544 4.408 1.00 87.38 99 ALA A N 1
ATOM 771 C CA . ALA A 1 99 ? -15.458 -4.185 3.604 1.00 87.38 99 ALA A CA 1
ATOM 772 C C . ALA A 1 99 ? -15.727 -3.049 2.598 1.00 87.38 99 ALA A C 1
ATOM 774 O O . ALA A 1 99 ? -14.783 -2.396 2.150 1.00 87.38 99 ALA A O 1
ATOM 775 N N . GLY A 1 100 ? -16.993 -2.822 2.238 1.00 88.50 100 GLY A N 1
ATOM 776 C CA . GLY A 1 100 ? -17.424 -1.793 1.288 1.00 88.50 100 GLY A CA 1
ATOM 777 C C . GLY A 1 100 ? -17.765 -0.442 1.918 1.00 88.50 100 GLY A C 1
ATOM 778 O O . GLY A 1 100 ? -17.865 0.544 1.190 1.00 88.50 100 GLY A O 1
ATOM 779 N N . ALA A 1 101 ? -17.890 -0.369 3.246 1.00 91.50 101 ALA A N 1
ATOM 780 C CA . ALA A 1 101 ? -18.371 0.828 3.925 1.00 91.50 101 ALA A CA 1
ATOM 781 C C . ALA A 1 101 ? -17.456 2.035 3.725 1.00 91.50 101 ALA A C 1
ATOM 783 O O . ALA A 1 101 ? -16.228 1.908 3.675 1.00 91.50 101 ALA A O 1
ATOM 784 N N . ALA A 1 102 ? -18.062 3.222 3.697 1.00 90.75 102 ALA A N 1
ATOM 785 C CA . ALA A 1 102 ? -17.336 4.481 3.625 1.00 90.75 102 ALA A CA 1
ATOM 786 C C . ALA A 1 102 ? -16.305 4.603 4.762 1.00 90.75 102 ALA A C 1
ATOM 788 O O . ALA A 1 102 ? -16.579 4.257 5.917 1.00 90.75 102 ALA A O 1
ATOM 789 N N . GLY A 1 103 ? -15.116 5.108 4.428 1.00 89.00 103 GLY A N 1
ATOM 790 C CA . GLY A 1 103 ? -14.083 5.416 5.412 1.00 89.00 103 GLY A CA 1
ATOM 791 C C . GLY A 1 103 ? -14.494 6.612 6.271 1.00 89.00 103 GLY A C 1
ATOM 792 O O . GLY A 1 103 ? -14.857 7.657 5.736 1.00 89.00 103 GLY A O 1
ATOM 793 N N . SER A 1 104 ? -14.441 6.460 7.592 1.00 84.94 104 SER A N 1
ATOM 794 C CA . SER A 1 104 ? -14.682 7.523 8.572 1.00 84.94 104 SER A CA 1
ATOM 795 C C . SER A 1 104 ? -13.395 8.183 9.073 1.00 84.94 104 SER A C 1
ATOM 797 O O . SER A 1 104 ? -13.471 9.234 9.705 1.00 84.94 104 SER A O 1
ATOM 799 N N . GLY A 1 105 ? -12.230 7.589 8.797 1.00 89.62 105 GLY A N 1
ATOM 800 C CA . GLY A 1 105 ? -10.932 8.093 9.242 1.00 89.62 105 GLY A CA 1
ATOM 801 C C . GLY A 1 105 ? -9.834 7.038 9.165 1.00 89.62 105 GLY A C 1
ATOM 802 O O . GLY A 1 105 ? -9.961 6.035 8.454 1.00 89.62 105 GLY A O 1
ATOM 803 N N . GLY A 1 106 ? -8.764 7.254 9.924 1.00 91.69 106 GLY A N 1
ATOM 804 C CA . GLY A 1 106 ? -7.610 6.364 9.947 1.00 91.69 106 GLY A CA 1
ATOM 805 C C . GLY A 1 106 ? -6.918 6.339 11.302 1.00 91.69 106 GLY A C 1
ATOM 806 O O . GLY A 1 106 ? -7.023 7.269 12.096 1.00 91.69 106 GLY A O 1
ATOM 807 N N . VAL A 1 107 ? -6.218 5.246 11.570 1.00 94.31 107 VAL A N 1
ATOM 808 C CA . VAL A 1 107 ? -5.369 5.095 12.749 1.00 94.31 107 VAL A CA 1
ATOM 809 C C . VAL A 1 107 ? -4.001 4.630 12.294 1.00 94.31 107 VAL A C 1
ATOM 811 O O . VAL A 1 107 ? -3.900 3.663 11.543 1.00 94.31 107 VAL A O 1
ATOM 814 N N . ASP A 1 108 ? -2.957 5.302 12.754 1.00 94.56 108 ASP A N 1
ATOM 815 C CA . ASP A 1 108 ? -1.591 4.972 12.377 1.00 94.56 108 ASP A CA 1
ATOM 816 C C . ASP A 1 108 ? -1.095 3.687 13.060 1.00 94.56 108 ASP A C 1
ATOM 818 O O . ASP A 1 108 ? -1.665 3.173 14.029 1.00 94.56 108 ASP A O 1
ATOM 822 N N . PHE A 1 109 ? -0.006 3.141 12.524 1.00 94.94 109 PHE A N 1
ATOM 823 C CA . PHE A 1 109 ? 0.717 2.040 13.150 1.00 94.94 109 PHE A CA 1
ATOM 824 C C . PHE A 1 109 ? 1.219 2.437 14.549 1.00 94.94 109 PHE A C 1
ATOM 826 O O . PHE A 1 109 ? 1.658 3.568 14.757 1.00 94.94 109 PHE A O 1
ATOM 833 N N . ASN A 1 110 ? 1.189 1.501 15.504 1.00 93.44 110 ASN A N 1
ATOM 834 C CA . ASN A 1 110 ? 1.540 1.702 16.917 1.00 93.44 110 ASN A CA 1
ATOM 835 C C . ASN A 1 110 ? 0.682 2.718 17.687 1.00 93.44 110 ASN A C 1
ATOM 837 O O . ASN A 1 110 ? 0.981 3.031 18.841 1.00 93.44 110 ASN A O 1
ATOM 841 N N . SER A 1 111 ? -0.409 3.213 17.106 1.00 92.69 111 SER A N 1
ATOM 842 C CA . SER A 1 111 ? -1.346 4.053 17.841 1.00 92.69 111 SER A CA 1
ATOM 843 C C . SER A 1 111 ? -2.144 3.233 18.853 1.00 92.69 111 SER A C 1
ATOM 845 O O . SER A 1 111 ? -2.602 2.119 18.574 1.00 92.69 111 SER A O 1
ATOM 847 N N . ARG A 1 112 ? -2.359 3.822 20.032 1.00 92.88 112 ARG A N 1
ATOM 848 C CA . ARG A 1 112 ? -3.169 3.225 21.096 1.00 92.88 112 ARG A CA 1
ATOM 849 C C . ARG A 1 112 ? -4.651 3.480 20.850 1.00 92.88 112 ARG A C 1
ATOM 851 O O . ARG A 1 112 ? -5.084 4.626 20.678 1.00 92.88 112 ARG A O 1
ATOM 858 N N . VAL A 1 113 ? -5.442 2.414 20.884 1.00 93.62 113 VAL A N 1
ATOM 859 C CA . VAL A 1 113 ? -6.879 2.465 20.610 1.00 93.62 113 VAL A CA 1
ATOM 860 C C . VAL A 1 113 ? -7.687 1.771 21.698 1.00 93.62 113 VAL A C 1
ATOM 862 O O . VAL A 1 113 ? -7.259 0.793 22.310 1.00 93.62 113 VAL A O 1
ATOM 865 N N . ALA A 1 114 ? -8.887 2.295 21.933 1.00 93.94 114 ALA A N 1
ATOM 866 C CA . ALA A 1 114 ? -9.887 1.674 22.790 1.00 93.94 114 ALA A CA 1
ATOM 867 C C . ALA A 1 114 ? -10.873 0.885 21.929 1.00 93.94 114 ALA A C 1
ATOM 869 O O . ALA A 1 114 ? -11.496 1.463 21.034 1.00 93.94 114 ALA A O 1
ATOM 870 N N . VAL A 1 115 ? -11.067 -0.400 22.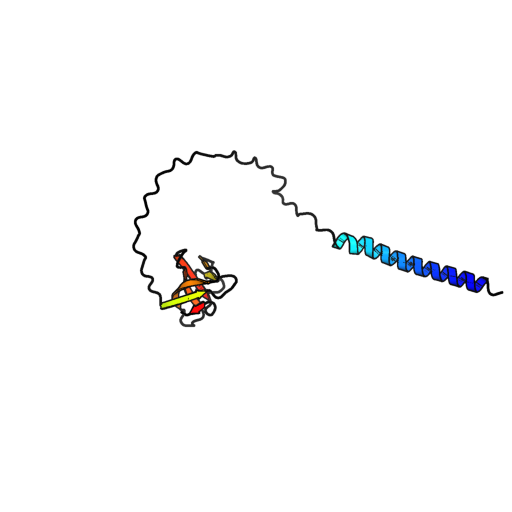219 1.00 94.00 115 VAL A N 1
ATOM 871 C CA . VAL A 1 115 ? -12.120 -1.195 21.579 1.00 94.00 115 VAL A CA 1
ATOM 872 C C . VAL A 1 115 ? -13.416 -0.992 22.348 1.00 94.00 115 VAL A C 1
ATOM 874 O O . VAL A 1 115 ? -13.465 -1.203 23.555 1.00 94.00 115 VAL A O 1
ATOM 877 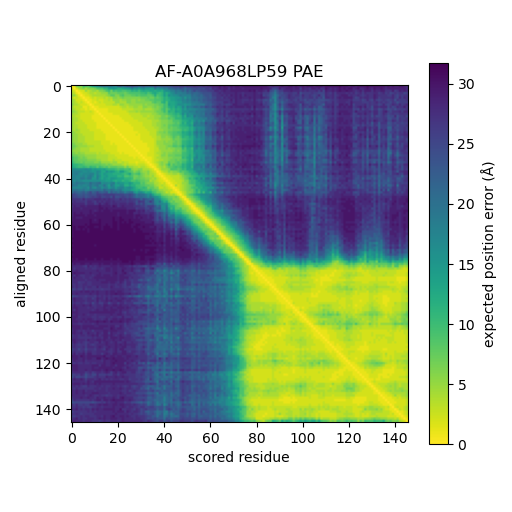N N . LEU A 1 116 ? -14.466 -0.547 21.665 1.00 93.31 116 LEU A N 1
ATOM 878 C CA . LEU A 1 116 ? -15.753 -0.208 22.277 1.00 93.31 116 LEU A CA 1
ATOM 879 C C . LEU A 1 116 ? -16.806 -1.296 22.059 1.00 93.31 116 LEU A C 1
ATOM 881 O O . LEU A 1 116 ? -17.652 -1.509 22.924 1.00 93.31 116 LEU A O 1
ATOM 885 N N . LYS A 1 117 ? -16.796 -1.941 20.886 1.00 92.12 117 LYS A N 1
ATOM 886 C CA . LYS A 1 117 ? -17.761 -2.982 20.500 1.00 92.12 117 LYS A CA 1
ATOM 887 C C . LYS A 1 117 ? -17.107 -4.005 19.58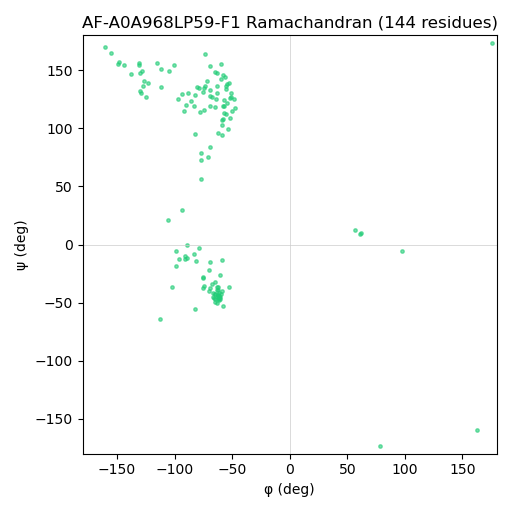1 1.00 92.12 117 LYS A C 1
ATOM 889 O O . LYS A 1 117 ? -16.159 -3.679 18.875 1.00 92.12 117 LYS A O 1
ATOM 894 N N . GLU A 1 118 ? -17.673 -5.201 19.538 1.00 93.62 118 GLU A N 1
ATOM 895 C CA . GLU A 1 118 ? -17.344 -6.239 18.562 1.00 93.62 118 GLU A CA 1
ATOM 896 C C . GLU A 1 118 ? -18.644 -6.729 17.909 1.00 93.62 118 GLU A C 1
ATOM 898 O O . GLU A 1 118 ? -19.708 -6.701 18.536 1.00 93.62 118 GLU A O 1
ATOM 903 N N . THR A 1 119 ? -18.583 -7.162 16.653 1.00 94.50 119 THR A N 1
ATOM 904 C CA . THR A 1 119 ? -19.696 -7.885 16.023 1.00 94.50 119 THR A CA 1
ATOM 905 C C . THR A 1 119 ? -19.863 -9.273 16.650 1.00 94.50 119 THR A C 1
ATOM 907 O O . THR A 1 119 ? -18.863 -9.845 17.088 1.00 94.50 119 THR A O 1
ATOM 910 N N . PRO A 1 120 ? -21.070 -9.873 16.635 1.00 90.94 120 PRO A N 1
ATOM 911 C CA . PRO A 1 120 ? -21.289 -11.236 17.136 1.00 90.94 120 PRO A CA 1
ATOM 912 C C . PRO A 1 120 ? -20.334 -12.272 16.525 1.00 90.94 120 PRO A C 1
ATOM 914 O O . PRO A 1 120 ? -19.829 -13.140 17.235 1.00 90.94 120 PRO A O 1
ATOM 917 N N . ASP A 1 121 ? -20.014 -12.108 15.240 1.00 92.00 121 ASP A N 1
ATOM 918 C CA . ASP A 1 121 ? -19.117 -12.993 14.484 1.00 92.00 121 ASP A CA 1
ATOM 919 C C . ASP A 1 121 ? -17.625 -12.732 14.754 1.00 92.00 121 ASP A C 1
ATOM 921 O O . ASP A 1 121 ? -16.760 -13.419 14.220 1.00 92.00 121 ASP A O 1
ATOM 925 N N . LYS A 1 122 ? -17.300 -11.721 15.575 1.00 89.56 122 LYS A N 1
ATOM 926 C CA . LYS A 1 122 ? -15.936 -11.276 15.928 1.00 89.56 122 LYS A CA 1
ATOM 927 C C . LYS A 1 122 ? -15.032 -10.889 14.750 1.00 89.56 122 LYS A C 1
ATOM 929 O O . LYS A 1 122 ? -13.838 -10.682 14.945 1.00 89.56 122 LYS A O 1
ATOM 934 N N . GLU A 1 123 ? -15.581 -10.738 13.547 1.00 94.19 123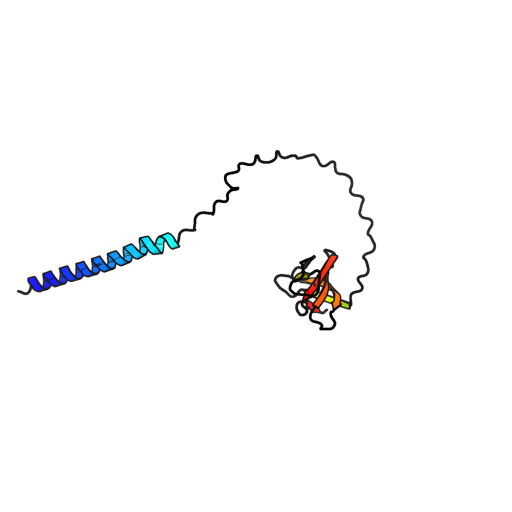 GLU A N 1
ATOM 935 C CA . GLU A 1 123 ? -14.817 -10.277 12.384 1.00 94.19 123 GLU A CA 1
ATOM 936 C C . GLU A 1 123 ? -14.515 -8.777 12.415 1.00 94.19 123 GLU A C 1
ATOM 938 O O . GLU A 1 123 ? -13.498 -8.342 11.870 1.00 94.19 123 GLU A O 1
ATOM 943 N N . TRP A 1 124 ? -15.373 -7.982 13.057 1.00 95.75 124 TRP A N 1
ATOM 944 C CA . TRP A 1 124 ? -15.262 -6.530 13.097 1.00 95.75 124 TRP A CA 1
ATOM 945 C C . TRP A 1 124 ? -15.290 -6.009 14.523 1.00 95.75 124 TRP A C 1
ATOM 947 O O . TRP A 1 124 ? -16.068 -6.456 15.369 1.00 95.75 124 TRP A O 1
ATOM 957 N N . ILE A 1 125 ? -14.457 -5.007 14.768 1.00 95.19 125 ILE A N 1
ATOM 958 C CA . ILE A 1 125 ? -14.368 -4.324 16.051 1.00 95.19 125 ILE A CA 1
ATOM 959 C C . ILE A 1 125 ? -14.510 -2.819 15.842 1.00 95.19 125 ILE A C 1
ATOM 961 O O . ILE A 1 125 ? -13.953 -2.247 14.905 1.00 95.19 125 ILE A O 1
ATOM 965 N N . PHE A 1 126 ? -15.291 -2.175 16.701 1.00 94.25 126 PHE A N 1
ATOM 966 C CA . PHE A 1 126 ? -15.482 -0.732 16.702 1.00 94.25 126 PHE A CA 1
ATOM 967 C C . PHE A 1 126 ? -14.464 -0.111 17.646 1.00 94.25 126 PHE A C 1
ATOM 969 O O . PHE A 1 126 ? -14.506 -0.354 18.857 1.00 94.25 126 PHE A O 1
ATOM 976 N N . ILE A 1 127 ? -13.552 0.679 17.093 1.00 94.31 127 ILE A N 1
ATOM 977 C CA . ILE A 1 127 ? -12.427 1.246 17.829 1.00 94.31 127 ILE A CA 1
ATOM 978 C C . ILE A 1 127 ? -12.519 2.761 17.903 1.00 94.31 127 ILE A C 1
ATOM 980 O O . ILE A 1 127 ? -13.146 3.413 17.067 1.00 94.31 127 ILE A O 1
ATOM 984 N N . ARG A 1 128 ? -11.860 3.318 18.916 1.00 92.62 128 ARG A N 1
ATOM 985 C CA . ARG A 1 128 ? -11.664 4.751 19.093 1.00 92.62 128 ARG A CA 1
ATOM 986 C C . ARG A 1 128 ? -10.186 5.065 19.229 1.00 92.62 128 ARG A C 1
ATOM 988 O O . ARG A 1 128 ? -9.525 4.537 20.124 1.00 92.62 128 ARG A O 1
ATOM 995 N N . HIS A 1 129 ? -9.700 5.983 18.405 1.00 91.69 129 HIS A N 1
ATOM 996 C CA . HIS A 1 129 ? -8.361 6.525 18.558 1.00 91.69 129 HIS A CA 1
ATOM 997 C C . HIS A 1 129 ? -8.303 7.491 19.745 1.00 91.69 129 HIS A C 1
ATOM 999 O O . HIS A 1 129 ? -9.189 8.331 19.922 1.00 91.69 129 HIS A O 1
ATOM 1005 N N . MET A 1 130 ? -7.273 7.374 20.582 1.00 85.25 130 MET A N 1
ATOM 1006 C CA . MET A 1 130 ? -7.177 8.167 21.809 1.00 85.25 130 MET A CA 1
ATOM 1007 C C . MET A 1 130 ? -6.798 9.626 21.563 1.00 85.25 130 MET A C 1
ATOM 1009 O O . MET A 1 130 ? -7.320 10.510 22.247 1.00 85.25 130 MET A O 1
ATOM 1013 N N . GLU A 1 131 ? -5.944 9.884 20.574 1.00 83.56 131 GLU A N 1
ATOM 1014 C CA . GLU A 1 131 ? -5.460 11.233 20.282 1.00 83.56 131 GLU A CA 1
ATOM 1015 C C . GLU A 1 131 ? -6.462 12.013 19.429 1.00 83.56 131 GLU A C 1
ATOM 1017 O O . GLU A 1 131 ? -6.955 13.066 19.845 1.00 83.56 131 GLU A O 1
ATOM 1022 N N . THR A 1 132 ? -6.838 11.463 18.270 1.00 84.69 132 THR A N 1
ATOM 1023 C CA . THR A 1 132 ? -7.738 12.146 17.323 1.00 84.69 132 THR A CA 1
ATOM 1024 C C . THR A 1 132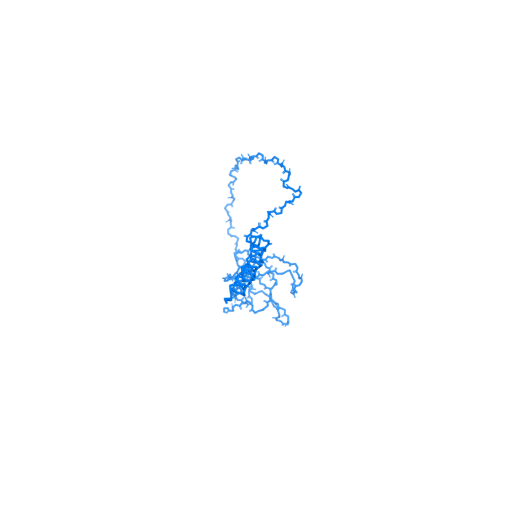 ? -9.212 12.015 17.701 1.00 84.69 132 THR A C 1
ATOM 1026 O O . THR A 1 132 ? -10.045 12.772 17.209 1.00 84.69 132 THR A O 1
ATOM 1029 N N . LYS A 1 133 ? -9.558 11.095 18.617 1.00 86.50 133 LYS A N 1
ATOM 1030 C CA . LYS A 1 133 ? -10.941 10.768 19.026 1.00 86.50 133 LYS A CA 1
ATOM 1031 C C . LYS A 1 133 ? -11.816 10.232 17.890 1.00 86.50 133 LYS A C 1
ATOM 1033 O O . LYS A 1 133 ? -13.023 10.076 18.106 1.00 86.50 133 LYS A O 1
ATOM 1038 N N . GLU A 1 134 ? -11.218 9.930 16.742 1.00 89.12 134 GLU A N 1
ATOM 1039 C CA . GLU A 1 134 ? -11.874 9.292 15.607 1.00 89.12 134 GLU A CA 1
ATOM 1040 C C . GLU A 1 134 ? -12.324 7.881 15.969 1.00 89.12 134 GLU A C 1
ATOM 1042 O O . GLU A 1 134 ? -11.735 7.216 16.827 1.00 89.12 134 GLU A O 1
ATOM 1047 N N . GLN A 1 135 ? -13.424 7.458 15.354 1.00 92.50 135 GLN A N 1
ATOM 1048 C CA . GLN A 1 135 ? -14.083 6.192 15.643 1.00 92.50 135 GLN A CA 1
ATOM 1049 C C . GLN A 1 135 ? -14.523 5.518 14.352 1.00 92.50 135 GLN A C 1
ATOM 1051 O O . GLN A 1 135 ? -14.927 6.179 13.392 1.00 92.50 135 GLN A O 1
ATOM 1056 N N . GLY A 1 136 ? -14.483 4.193 14.356 1.00 94.06 136 GLY A N 1
ATOM 1057 C CA . GLY A 1 136 ? -15.005 3.399 13.259 1.00 94.06 136 GLY A CA 1
ATOM 1058 C C . GLY A 1 136 ? -14.760 1.914 13.439 1.00 94.06 136 GLY A C 1
ATOM 1059 O O . GLY A 1 136 ? -14.088 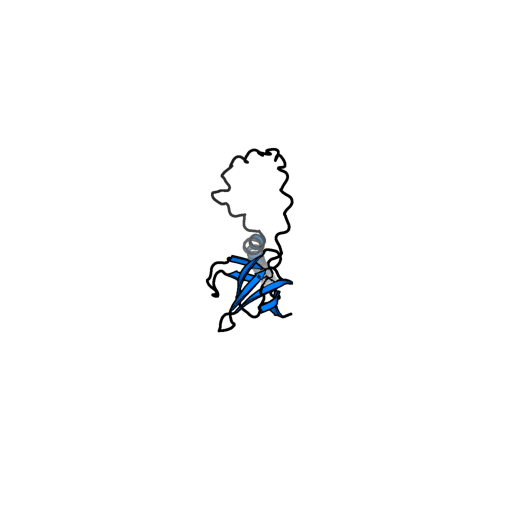1.468 14.371 1.00 94.06 136 GLY A O 1
ATOM 1060 N N . TRP A 1 137 ? -15.336 1.156 12.522 1.00 95.69 137 TRP A N 1
ATOM 1061 C CA . TRP A 1 137 ? -15.166 -0.277 12.403 1.00 95.69 137 TRP A CA 1
ATOM 1062 C C . TRP A 1 137 ? -13.864 -0.604 11.689 1.00 95.69 137 TRP A C 1
ATOM 1064 O O . TRP A 1 137 ? -13.542 -0.026 10.652 1.00 95.69 137 TRP A O 1
ATOM 1074 N N . VAL A 1 138 ? -13.138 -1.568 12.234 1.00 95.12 138 VAL A N 1
ATOM 1075 C CA . VAL A 1 138 ? -11.964 -2.169 11.608 1.00 95.12 138 VAL A CA 1
ATOM 1076 C C . VAL A 1 138 ? -12.085 -3.680 11.672 1.00 95.12 138 VAL A C 1
ATOM 1078 O O . VAL A 1 138 ? -12.755 -4.231 12.551 1.00 95.12 138 VAL A O 1
ATOM 1081 N N . ARG A 1 139 ? -11.425 -4.362 10.739 1.00 93.75 139 ARG A N 1
ATOM 1082 C CA . ARG A 1 139 ? -11.372 -5.820 10.751 1.00 93.75 139 ARG A CA 1
ATOM 1083 C C . ARG A 1 139 ? -10.516 -6.296 11.924 1.00 93.75 139 ARG A C 1
ATOM 1085 O O . ARG A 1 139 ? -9.409 -5.789 12.136 1.00 93.75 139 ARG A O 1
ATOM 1092 N N . ALA A 1 140 ? -11.026 -7.272 12.663 1.00 91.44 140 ALA A N 1
ATOM 1093 C CA . ALA A 1 140 ? -10.324 -7.915 13.761 1.00 91.44 140 ALA A CA 1
ATOM 1094 C C . ALA A 1 140 ? -9.014 -8.573 13.286 1.00 91.44 140 ALA A C 1
ATOM 1096 O O . ALA A 1 140 ? -8.859 -8.917 12.114 1.00 91.44 140 ALA A O 1
ATOM 1097 N N . GLY A 1 141 ? -8.067 -8.738 14.212 1.00 91.75 141 GLY A N 1
ATOM 1098 C CA . GLY A 1 141 ? -6.767 -9.374 13.956 1.00 91.75 141 GLY A CA 1
ATOM 1099 C C . GLY A 1 141 ? -5.604 -8.414 13.694 1.00 91.75 141 GLY A C 1
ATOM 1100 O O . GLY A 1 141 ? -4.468 -8.865 13.637 1.00 91.75 141 GLY A O 1
ATOM 1101 N N . ASN A 1 142 ? -5.861 -7.105 13.599 1.00 92.94 142 ASN A N 1
ATOM 1102 C CA . ASN A 1 142 ? -4.823 -6.089 13.367 1.00 92.94 142 ASN A CA 1
ATOM 1103 C C . ASN A 1 142 ? -4.478 -5.256 14.619 1.00 92.94 142 ASN A C 1
ATOM 1105 O O . ASN A 1 142 ? -4.019 -4.113 14.522 1.00 92.94 142 ASN A O 1
ATOM 1109 N N . LEU A 1 143 ? -4.793 -5.791 15.800 1.00 92.81 143 LEU A N 1
ATOM 1110 C CA . LEU A 1 143 ? -4.519 -5.159 17.084 1.00 92.81 143 LEU A CA 1
ATOM 1111 C C . LEU A 1 143 ? -3.833 -6.163 18.003 1.00 92.81 143 LEU A C 1
ATOM 1113 O O . LEU A 1 143 ? -4.351 -7.265 18.204 1.00 92.81 143 LEU A O 1
ATOM 1117 N N . ASP A 1 144 ? -2.748 -5.729 18.628 1.00 92.56 144 ASP A N 1
ATOM 1118 C CA . ASP A 1 144 ? -2.155 -6.418 19.766 1.00 92.56 144 ASP A CA 1
ATOM 1119 C C . ASP A 1 144 ? -2.919 -5.993 21.020 1.00 92.56 144 ASP A C 1
ATOM 1121 O O . ASP A 1 144 ? -3.015 -4.803 21.331 1.00 92.56 144 ASP A O 1
ATOM 1125 N N . ARG A 1 145 ? -3.537 -6.964 21.699 1.00 88.88 145 ARG A N 1
ATOM 1126 C CA . ARG A 1 145 ? -4.277 -6.723 22.943 1.00 88.88 145 ARG A CA 1
ATOM 1127 C C . ARG A 1 145 ? -3.285 -6.468 24.077 1.00 88.88 145 ARG A C 1
ATOM 1129 O O . ARG A 1 145 ? -2.293 -7.188 24.180 1.00 88.88 145 ARG A O 1
ATOM 1136 N N . GLU A 1 146 ? -3.575 -5.464 24.899 1.00 81.00 146 GLU A N 1
ATOM 1137 C CA . GLU A 1 146 ? -2.893 -5.252 26.186 1.00 81.00 146 GLU A CA 1
ATOM 1138 C C . GLU A 1 146 ? -3.428 -6.193 27.275 1.00 81.00 146 GLU A C 1
ATOM 1140 O O . GLU A 1 146 ? -4.640 -6.523 27.239 1.00 81.00 146 GLU A O 1
#

Radius of gyration: 34.53 Å; Cα contacts (8 Å, |Δi|>4): 175; chains: 1; bounding box: 69×61×88 Å

Sequence (146 aa):
MRFTEVAKANVSLLFVFGVIGGVIAAGYFYVWIPYQTYPPRPRFANDDRILPAPPPVIQPLKARSLPKPKAKPTPQVNALYWGTVNASIGLVLRAEPEAGAAGSGGVDFNSRVAVLKETPDKEWIFIRHMETKEQGWVRAGNLDRE